Protein AF-A0A3S1XGQ4-F1 (afdb_monomer)

pLDDT: mean 86.89, std 14.68, range [40.41, 98.12]

Radius of gyration: 24.67 Å; Cα contacts (8 Å, |Δi|>4): 105; chains: 1; bounding box: 32×32×91 Å

Secondary structure (DSSP, 8-state):
--------------------PPEEEEE-TTT--EEEEETTTS-EEPPPPTT-SEEEEE-TTS-EEEEE----SS---HHHHHHHHHH---TT---S--

Foldseek 3Di:
DDDDDDDDDDDDDPPPDPDDADWDWDAQPPARFIDIDRCQQQVAWDDQDPVSQWTKTAGPVGDIDTGGDDDDPPPDDPVRVVVVLVVDPDPPRDDPDD

Structure (mmCIF, N/CA/C/O backbone):
data_AF-A0A3S1XGQ4-F1
#
_entry.id   AF-A0A3S1XGQ4-F1
#
loop_
_atom_site.group_PDB
_atom_site.id
_atom_site.type_symbol
_atom_site.label_atom_id
_atom_site.label_alt_id
_atom_site.label_comp_id
_atom_site.label_asym_id
_atom_site.label_entity_id
_atom_site.label_seq_id
_atom_site.pdbx_PDB_ins_code
_atom_site.Cartn_x
_atom_site.Cartn_y
_atom_site.Cartn_z
_atom_site.occupancy
_atom_site.B_iso_or_equiv
_atom_site.auth_seq_id
_atom_site.auth_comp_id
_atom_site.auth_asym_id
_atom_site.auth_atom_id
_atom_site.pdbx_PDB_model_num
ATOM 1 N N . MET A 1 1 ? -5.984 16.977 74.657 1.00 40.41 1 MET A N 1
ATOM 2 C CA . MET A 1 1 ? -5.006 16.389 73.718 1.00 40.41 1 MET A CA 1
ATOM 3 C C . MET A 1 1 ? -5.714 16.239 72.379 1.00 40.41 1 MET A C 1
ATOM 5 O O . MET A 1 1 ? -6.725 15.557 72.324 1.00 40.41 1 MET A O 1
ATOM 9 N N . LYS A 1 2 ? -5.314 17.011 71.359 1.00 45.53 2 LYS A N 1
ATOM 10 C CA . LYS A 1 2 ? -5.946 17.008 70.028 1.00 45.53 2 LYS A CA 1
ATOM 11 C C . LYS A 1 2 ? -5.320 15.875 69.216 1.00 45.53 2 LYS A C 1
ATOM 13 O O . LYS A 1 2 ? -4.147 15.964 68.872 1.00 45.53 2 LYS A O 1
ATOM 18 N N . HIS A 1 3 ? -6.075 14.811 68.962 1.00 49.53 3 HIS A N 1
ATOM 19 C CA . HIS A 1 3 ? -5.633 13.717 68.102 1.00 49.53 3 HIS A CA 1
ATOM 20 C C . HIS A 1 3 ? -5.764 14.163 66.638 1.00 49.53 3 HIS A C 1
ATOM 22 O O . HIS A 1 3 ? -6.874 14.293 66.127 1.00 49.53 3 HIS A O 1
ATOM 28 N N . LEU A 1 4 ? -4.634 14.460 65.989 1.00 55.66 4 LEU A N 1
ATOM 29 C CA . LEU A 1 4 ? -4.567 14.578 64.532 1.00 55.66 4 LEU A CA 1
ATOM 30 C C . LEU A 1 4 ? -4.705 13.169 63.942 1.00 55.66 4 LEU A C 1
ATOM 32 O O . LEU A 1 4 ? -3.840 12.323 64.157 1.00 55.66 4 LEU A O 1
ATOM 36 N N . PHE A 1 5 ? -5.783 12.924 63.202 1.00 54.78 5 PHE A N 1
ATOM 37 C CA . PHE A 1 5 ? -5.912 11.743 62.352 1.00 54.78 5 PHE A CA 1
ATOM 38 C C . PHE A 1 5 ? -5.166 12.000 61.033 1.00 54.78 5 PHE A C 1
ATOM 40 O O . PHE A 1 5 ? -5.448 13.013 60.389 1.00 54.78 5 PHE A O 1
ATOM 47 N N . PRO A 1 6 ? -4.225 11.139 60.605 1.00 56.34 6 PRO A N 1
ATOM 48 C CA . PRO A 1 6 ? -3.596 11.286 59.304 1.00 56.34 6 PRO A CA 1
ATOM 49 C C . PRO A 1 6 ? -4.532 10.699 58.243 1.00 56.34 6 PRO A C 1
ATOM 51 O O . PRO A 1 6 ? -4.824 9.504 58.239 1.00 56.34 6 PRO A O 1
ATOM 54 N N . THR A 1 7 ? -5.029 11.544 57.345 1.00 60.53 7 THR A N 1
ATOM 55 C CA . THR A 1 7 ? -5.781 11.110 56.164 1.00 60.53 7 THR A CA 1
ATOM 56 C C . THR A 1 7 ? -4.801 10.470 55.181 1.00 60.53 7 THR A C 1
ATOM 58 O O . THR A 1 7 ? -3.972 11.156 54.585 1.00 60.53 7 THR A O 1
ATOM 61 N N . LEU A 1 8 ? -4.852 9.146 55.038 1.00 60.03 8 LEU A N 1
ATOM 62 C CA . LEU A 1 8 ? -4.040 8.401 54.078 1.00 60.03 8 LEU A CA 1
ATOM 63 C C . LEU A 1 8 ? -4.615 8.616 52.666 1.00 60.03 8 LEU A C 1
ATOM 65 O O . LEU A 1 8 ? -5.686 8.104 52.345 1.00 60.03 8 LEU A O 1
ATOM 69 N N . ALA A 1 9 ? -3.933 9.402 51.832 1.00 62.72 9 ALA A N 1
ATOM 70 C CA . ALA A 1 9 ? -4.300 9.583 50.430 1.00 62.72 9 ALA A CA 1
ATOM 71 C C . ALA A 1 9 ? -3.867 8.351 49.618 1.00 62.72 9 ALA A C 1
ATOM 73 O O . ALA A 1 9 ? -2.675 8.092 49.458 1.00 62.72 9 ALA A O 1
ATOM 74 N N . ILE A 1 10 ? -4.834 7.583 49.115 1.00 67.75 10 ILE A N 1
ATOM 75 C CA . ILE A 1 10 ? -4.588 6.460 48.203 1.00 67.75 10 ILE A CA 1
ATOM 76 C C . ILE A 1 10 ? -4.513 7.025 46.782 1.00 67.75 10 ILE A C 1
ATOM 78 O O . ILE A 1 10 ? -5.517 7.475 46.233 1.00 67.75 10 ILE A O 1
ATOM 82 N N . ALA A 1 11 ? -3.320 7.015 46.188 1.00 66.06 11 ALA A N 1
ATOM 83 C CA . ALA A 1 11 ? -3.141 7.299 44.770 1.00 66.06 11 ALA A CA 1
ATOM 84 C C . ALA A 1 11 ? -3.611 6.083 43.956 1.00 66.06 11 ALA A C 1
ATOM 86 O O . ALA A 1 11 ? -3.037 4.999 44.062 1.00 66.06 11 ALA A O 1
ATOM 87 N N . ALA A 1 12 ? -4.667 6.249 43.160 1.00 67.69 12 ALA A N 1
ATOM 88 C CA . ALA A 1 12 ? -5.115 5.224 42.227 1.00 67.69 12 ALA A CA 1
ATOM 89 C C . ALA A 1 12 ? -4.108 5.121 41.070 1.00 67.69 12 ALA A C 1
ATOM 91 O O . ALA A 1 12 ? -4.035 6.011 40.224 1.00 67.69 12 ALA A O 1
ATOM 92 N N . LEU A 1 13 ? -3.316 4.045 41.037 1.00 62.78 13 LEU A N 1
ATOM 93 C CA . LEU A 1 13 ? -2.549 3.685 39.847 1.00 62.78 13 LEU A CA 1
ATOM 94 C C . LEU A 1 13 ? -3.516 3.112 38.807 1.00 62.78 13 LEU A C 1
ATOM 96 O O . LEU A 1 13 ? -3.940 1.961 38.907 1.00 62.78 13 LEU A O 1
ATOM 100 N N . SER A 1 14 ? -3.865 3.916 37.808 1.00 66.12 14 SER A N 1
ATOM 101 C CA . SER A 1 14 ? -4.561 3.442 36.614 1.00 66.12 14 SER A CA 1
ATOM 102 C C . SER A 1 14 ? -3.629 2.511 35.838 1.00 66.12 14 SER A C 1
ATOM 104 O O . SER A 1 14 ? -2.698 2.964 35.173 1.00 66.12 14 SER A O 1
ATOM 106 N N . ILE A 1 15 ? -3.856 1.201 35.933 1.00 64.06 15 ILE A N 1
ATOM 107 C CA . ILE A 1 15 ? -3.199 0.217 35.071 1.00 64.06 15 ILE A CA 1
ATOM 108 C C . ILE A 1 15 ? -3.841 0.370 33.690 1.00 64.06 15 ILE A C 1
ATOM 110 O O . ILE A 1 15 ? -4.940 -0.129 33.455 1.00 64.06 15 ILE A O 1
ATOM 114 N N . ALA A 1 16 ? -3.195 1.106 32.786 1.00 65.62 16 ALA A N 1
ATOM 115 C CA . ALA A 1 16 ? -3.587 1.111 31.384 1.00 65.62 16 ALA A CA 1
ATOM 116 C C . ALA A 1 16 ? -3.308 -0.289 30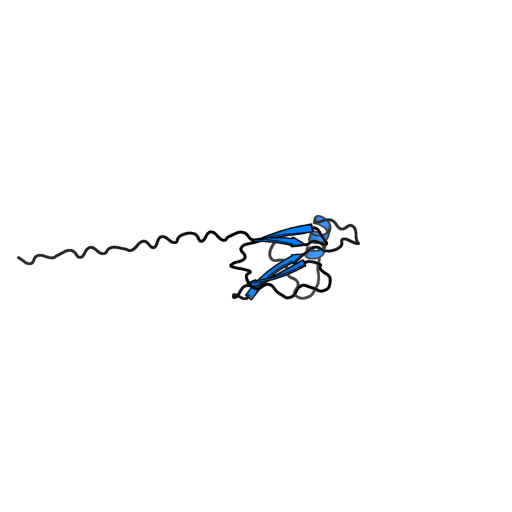.820 1.00 65.62 16 ALA A C 1
ATOM 118 O O . ALA A 1 16 ? -2.156 -0.658 30.596 1.00 65.62 16 ALA A O 1
ATOM 119 N N . ALA A 1 17 ? -4.354 -1.097 30.652 1.00 65.12 17 ALA A N 1
ATOM 120 C CA . ALA A 1 17 ? -4.242 -2.336 29.902 1.00 65.12 17 ALA A CA 1
ATOM 121 C C . ALA A 1 17 ? -3.875 -1.980 28.455 1.00 65.12 17 ALA A C 1
ATOM 123 O O . ALA A 1 17 ? -4.540 -1.148 27.836 1.00 65.12 17 ALA A O 1
ATOM 124 N N . ALA A 1 18 ? -2.811 -2.583 27.925 1.00 65.44 18 ALA A N 1
ATOM 125 C CA . ALA A 1 18 ? -2.508 -2.473 26.508 1.00 65.44 18 ALA A CA 1
ATOM 126 C C . ALA A 1 18 ? -3.659 -3.120 25.728 1.00 65.44 18 ALA A C 1
ATOM 128 O O . ALA A 1 18 ? -3.923 -4.314 25.888 1.00 65.44 18 ALA A O 1
ATOM 129 N N . ALA A 1 19 ? -4.367 -2.330 24.924 1.00 67.75 19 ALA A N 1
ATOM 130 C CA . ALA A 1 19 ? -5.342 -2.863 23.989 1.00 67.75 19 ALA A CA 1
ATOM 131 C C . ALA A 1 19 ? -4.595 -3.734 22.970 1.00 67.75 19 ALA A C 1
ATOM 133 O O . ALA A 1 19 ? -3.733 -3.255 22.235 1.00 67.75 19 ALA A O 1
ATOM 134 N N . SER A 1 20 ? -4.881 -5.035 22.991 1.00 66.00 20 SER A N 1
ATOM 135 C CA . SER A 1 20 ? -4.414 -5.973 21.977 1.00 66.00 20 SER A CA 1
ATOM 136 C C . SER A 1 20 ? -5.407 -5.938 20.825 1.00 66.00 20 SER A C 1
ATOM 138 O O . SER A 1 20 ? -6.447 -6.589 20.908 1.00 66.00 20 SER A O 1
ATOM 140 N N . ALA A 1 21 ? -5.072 -5.193 19.776 1.00 69.56 21 ALA A N 1
ATOM 141 C CA . ALA A 1 21 ? -5.839 -5.175 18.540 1.00 69.56 21 ALA A CA 1
ATOM 142 C C . ALA A 1 21 ? -5.874 -6.561 17.897 1.00 69.56 21 ALA A C 1
ATOM 144 O O . ALA A 1 21 ? -4.841 -7.238 17.835 1.00 69.56 21 ALA A O 1
ATOM 145 N N . ALA A 1 22 ? -7.036 -6.989 17.407 1.00 78.12 22 ALA A N 1
ATOM 146 C CA . ALA A 1 22 ? -7.097 -8.209 16.615 1.00 78.12 22 ALA A CA 1
ATOM 147 C C . ALA A 1 2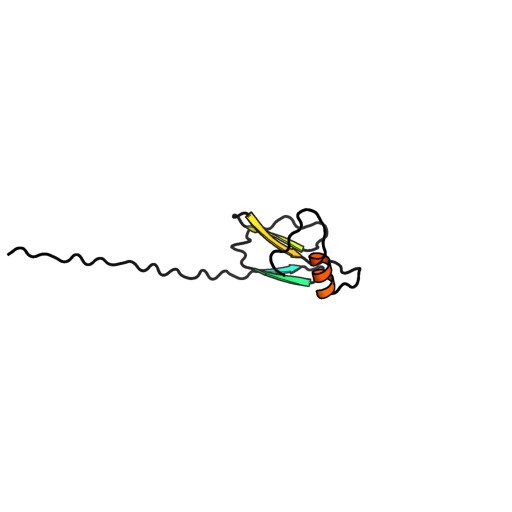2 ? -6.493 -7.911 15.230 1.00 78.12 22 ALA A C 1
ATOM 149 O O . ALA A 1 22 ? -6.903 -6.954 14.575 1.00 78.12 22 ALA A O 1
ATOM 150 N N . PRO A 1 23 ? -5.492 -8.677 14.761 1.00 88.38 23 PRO A N 1
ATOM 151 C CA . PRO A 1 23 ? -4.938 -8.444 13.439 1.00 88.38 23 PRO A CA 1
ATOM 152 C C . PRO A 1 23 ? -5.945 -8.885 12.374 1.00 88.38 23 PRO A C 1
ATOM 154 O O . PRO A 1 23 ? -6.381 -10.037 12.358 1.00 88.38 23 PRO A O 1
ATOM 157 N N . PHE A 1 24 ? -6.258 -7.988 11.446 1.00 94.88 24 PHE A N 1
ATOM 158 C CA . PHE A 1 24 ? -6.963 -8.311 10.215 1.00 94.88 24 PHE A CA 1
ATOM 159 C C . PHE A 1 24 ? -5.958 -8.459 9.077 1.00 94.88 24 PHE A C 1
ATOM 161 O O . PHE A 1 24 ? -5.045 -7.644 8.939 1.00 94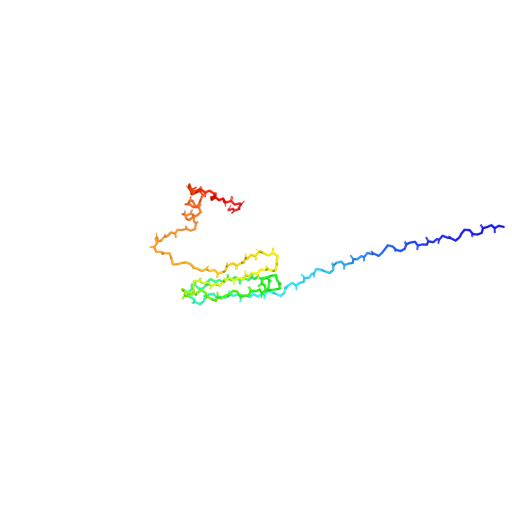.88 24 PHE A O 1
ATOM 168 N N . THR A 1 25 ? -6.130 -9.488 8.246 1.00 97.38 25 THR A N 1
ATOM 169 C CA . THR A 1 25 ? -5.280 -9.736 7.077 1.00 97.38 25 THR A CA 1
ATOM 170 C C . THR A 1 25 ? -6.104 -9.649 5.802 1.00 97.38 25 THR A C 1
ATOM 172 O O . THR A 1 25 ? -7.035 -10.425 5.594 1.00 97.38 25 THR A O 1
ATOM 175 N N . TYR A 1 26 ? -5.710 -8.737 4.917 1.00 96.75 26 TYR A N 1
ATOM 176 C CA . TYR A 1 26 ? -6.223 -8.644 3.557 1.00 96.75 26 TYR A CA 1
ATOM 177 C C . TYR A 1 26 ? -5.241 -9.262 2.566 1.00 96.75 26 TYR A C 1
ATOM 179 O O . TYR A 1 26 ? -4.028 -9.092 2.688 1.00 96.75 26 TYR A O 1
ATOM 187 N N . THR A 1 27 ? -5.779 -9.929 1.545 1.00 97.44 27 THR A N 1
ATOM 188 C CA . THR A 1 27 ? -5.021 -10.418 0.391 1.00 97.44 27 THR A CA 1
ATOM 189 C C . THR A 1 27 ? -5.683 -9.936 -0.891 1.00 97.44 27 THR A C 1
ATOM 191 O O . THR A 1 27 ? -6.823 -10.305 -1.185 1.00 97.44 27 THR A O 1
ATOM 194 N N . ASN A 1 28 ? -4.957 -9.144 -1.679 1.00 96.25 28 ASN A N 1
ATOM 195 C CA . ASN A 1 28 ? -5.385 -8.770 -3.018 1.00 96.25 28 ASN A CA 1
ATOM 196 C C . ASN A 1 28 ? -5.282 -9.990 -3.946 1.00 96.25 28 ASN A 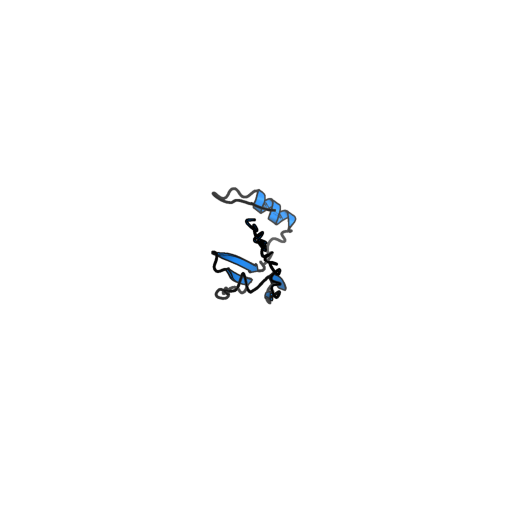C 1
ATOM 198 O O . ASN A 1 28 ? -4.201 -10.538 -4.138 1.00 96.25 28 ASN A O 1
ATOM 202 N N . GLN A 1 29 ? -6.398 -10.412 -4.541 1.00 93.50 29 GLN A N 1
ATOM 203 C CA . GLN A 1 29 ? -6.434 -11.621 -5.377 1.00 93.50 29 GLN A CA 1
ATOM 204 C C . GLN A 1 29 ? -5.712 -11.460 -6.723 1.00 93.50 29 GLN A C 1
ATOM 206 O O . GLN A 1 29 ? -5.296 -12.452 -7.312 1.00 93.50 29 GLN A O 1
ATOM 211 N N . ARG A 1 30 ? -5.565 -10.226 -7.221 1.00 94.81 30 ARG A N 1
ATOM 212 C CA . ARG A 1 30 ? -4.976 -9.945 -8.537 1.00 94.81 30 ARG A CA 1
ATOM 213 C C . ARG A 1 30 ? -3.450 -9.989 -8.506 1.00 94.81 30 ARG A C 1
ATOM 215 O O . ARG A 1 30 ? -2.837 -10.606 -9.370 1.00 94.81 30 ARG A O 1
ATOM 222 N N . PHE A 1 31 ? -2.853 -9.328 -7.522 1.00 95.81 31 PHE A N 1
ATOM 223 C CA . PHE A 1 31 ? -1.405 -9.164 -7.391 1.00 95.81 31 PHE A CA 1
ATOM 224 C C . PHE A 1 31 ? -0.801 -9.970 -6.240 1.00 95.81 31 PHE A C 1
ATOM 226 O O . PHE A 1 31 ? 0.418 -10.048 -6.126 1.00 95.81 31 PHE A O 1
ATOM 233 N N . GLY A 1 32 ? -1.624 -10.569 -5.377 1.00 95.50 32 GLY A N 1
ATOM 234 C CA . GLY A 1 32 ? -1.153 -11.344 -4.232 1.00 95.50 32 GLY A CA 1
ATOM 235 C C . GLY A 1 32 ? -0.591 -10.498 -3.086 1.00 95.50 32 GLY A C 1
ATOM 236 O O . GLY A 1 32 ? -0.044 -11.069 -2.145 1.00 95.50 32 GLY A O 1
ATOM 237 N N . THR A 1 33 ? -0.710 -9.163 -3.129 1.00 95.94 33 THR A N 1
ATOM 238 C CA . THR A 1 33 ? -0.280 -8.289 -2.026 1.00 95.94 33 THR A CA 1
ATOM 239 C C . THR A 1 33 ? -1.036 -8.641 -0.747 1.00 95.94 33 THR A C 1
ATOM 241 O O . THR A 1 33 ? -2.264 -8.764 -0.760 1.00 95.94 33 THR A O 1
ATOM 244 N N . VAL A 1 34 ? -0.307 -8.765 0.364 1.00 97.50 34 VAL A N 1
ATOM 245 C CA . VAL A 1 34 ? -0.861 -9.060 1.690 1.00 97.50 34 VAL A CA 1
ATOM 246 C C . VAL A 1 34 ? -0.532 -7.924 2.648 1.00 97.50 34 VAL A C 1
ATOM 248 O O . VAL A 1 34 ? 0.630 -7.545 2.774 1.00 97.50 34 VAL A O 1
ATOM 251 N N . CYS A 1 35 ? -1.541 -7.426 3.362 1.00 97.50 35 CYS A N 1
ATOM 252 C CA . CYS A 1 35 ? -1.351 -6.482 4.460 1.00 97.50 35 CYS A CA 1
ATOM 253 C C . CYS A 1 35 ? -2.058 -6.992 5.711 1.00 97.50 35 CYS A C 1
ATOM 255 O O . CYS A 1 35 ? -3.208 -7.427 5.637 1.00 97.50 35 CYS A O 1
ATOM 257 N N . THR A 1 36 ? -1.376 -6.894 6.851 1.00 96.88 36 THR A N 1
ATOM 258 C CA . THR A 1 36 ? -1.944 -7.179 8.170 1.00 96.88 36 THR A CA 1
ATOM 259 C C . THR A 1 36 ? -1.939 -5.903 8.997 1.00 96.88 36 THR A C 1
ATOM 261 O O . THR A 1 36 ? -0.886 -5.288 9.162 1.00 96.88 36 THR A O 1
ATOM 264 N N . PHE A 1 37 ? -3.102 -5.496 9.497 1.00 95.06 37 PHE A N 1
ATOM 265 C CA . PHE A 1 37 ? -3.282 -4.241 10.228 1.00 95.06 37 PHE A CA 1
ATOM 266 C C . PHE A 1 37 ? -4.401 -4.365 11.279 1.00 95.06 37 PHE A C 1
ATOM 268 O O . PHE A 1 37 ? -5.207 -5.293 11.202 1.00 95.06 37 PHE A O 1
ATOM 275 N N . PRO A 1 38 ? -4.446 -3.471 12.283 1.00 93.62 38 PRO A N 1
ATOM 276 C CA . PRO A 1 38 ? -5.540 -3.426 13.255 1.00 93.62 38 PRO A CA 1
ATOM 277 C C . PRO A 1 38 ? -6.807 -2.842 12.609 1.00 93.62 38 PRO A C 1
ATOM 279 O O . PRO A 1 38 ? -6.843 -1.654 12.269 1.00 93.62 38 PRO A O 1
ATOM 282 N N . ASP A 1 39 ? -7.843 -3.661 12.420 1.00 92.56 39 ASP A N 1
ATOM 283 C CA . ASP A 1 39 ? -9.091 -3.243 11.760 1.00 92.56 39 ASP A CA 1
ATOM 284 C C . ASP A 1 39 ? -9.942 -2.298 12.614 1.00 92.56 39 ASP A C 1
ATOM 286 O O . ASP A 1 39 ? -10.712 -1.513 12.077 1.00 92.56 39 ASP A O 1
ATOM 290 N N . GLU A 1 40 ? -9.754 -2.279 13.929 1.00 91.81 40 GLU A N 1
ATOM 291 C CA . GLU A 1 40 ? -10.353 -1.279 14.818 1.00 91.81 40 GLU A CA 1
ATOM 292 C C . GLU A 1 40 ? -9.877 0.163 14.548 1.00 91.81 40 GLU A C 1
ATOM 294 O O . GLU A 1 40 ? -10.644 1.104 14.760 1.00 91.81 40 GLU A O 1
ATOM 299 N N . ILE A 1 41 ? -8.640 0.347 14.062 1.00 94.06 41 ILE A N 1
ATOM 300 C CA . ILE A 1 41 ? -8.108 1.663 13.669 1.00 94.06 41 ILE A CA 1
ATOM 301 C C . ILE A 1 41 ? -8.596 1.997 12.259 1.00 94.06 41 ILE A C 1
ATOM 303 O O . ILE A 1 41 ? -9.233 3.027 12.042 1.00 94.06 41 ILE A O 1
ATOM 307 N N . PHE A 1 42 ? -8.340 1.099 11.308 1.00 96.06 42 PHE A N 1
ATOM 308 C CA . PHE A 1 42 ? -8.719 1.253 9.902 1.00 96.06 42 PHE A CA 1
ATOM 309 C C . PHE A 1 42 ? -10.043 0.532 9.616 1.00 96.06 42 PHE A C 1
ATOM 311 O O . PHE A 1 42 ? -10.103 -0.430 8.849 1.00 96.06 42 PHE A O 1
ATOM 318 N N . SER A 1 43 ? -11.104 0.992 10.277 1.00 95.38 43 SER A N 1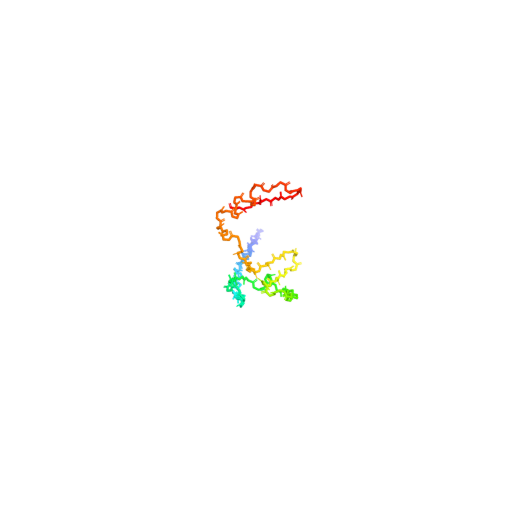
ATOM 319 C CA . SER A 1 43 ? -12.402 0.301 10.341 1.00 95.38 43 SER A CA 1
ATOM 320 C C . SER A 1 43 ? -13.360 0.641 9.201 1.00 95.38 43 SER A C 1
ATOM 322 O O . SER A 1 43 ? -14.330 -0.084 8.969 1.00 95.38 43 SER A O 1
ATOM 324 N N . ILE A 1 44 ? -13.109 1.724 8.464 1.00 97.06 44 ILE A N 1
ATOM 325 C CA . ILE A 1 44 ? -13.981 2.173 7.377 1.00 97.06 44 ILE A CA 1
ATOM 326 C C . ILE A 1 44 ? -13.432 1.616 6.070 1.00 97.06 44 ILE A C 1
ATOM 328 O O . ILE A 1 44 ? -12.458 2.132 5.533 1.00 97.06 44 ILE A O 1
ATOM 332 N N . ARG A 1 45 ? -14.045 0.553 5.547 1.00 97.00 45 ARG A N 1
ATOM 333 C CA . ARG A 1 45 ? -13.692 0.020 4.227 1.00 97.00 45 ARG A CA 1
ATOM 334 C C . ARG A 1 45 ? -14.280 0.911 3.133 1.00 97.00 45 ARG A C 1
ATOM 336 O O . ARG A 1 45 ? -15.499 1.025 3.028 1.00 97.00 45 ARG A O 1
ATOM 343 N N . GLU A 1 46 ? -13.417 1.495 2.313 1.00 97.62 46 GLU A N 1
ATOM 344 C CA . GLU A 1 46 ? -13.831 2.314 1.170 1.00 97.62 46 GLU A CA 1
ATOM 345 C C . GLU A 1 46 ? -14.400 1.450 0.028 1.00 97.62 46 GLU A C 1
ATOM 347 O O . GLU A 1 46 ? -14.192 0.229 0.015 1.00 97.62 46 GLU A O 1
ATOM 352 N N . PRO A 1 47 ? -15.110 2.039 -0.951 1.00 96.81 47 PRO A N 1
ATOM 353 C CA . PRO A 1 47 ? -15.521 1.318 -2.150 1.00 96.81 47 PRO A CA 1
ATOM 354 C C . PRO A 1 47 ? -14.342 0.608 -2.825 1.00 96.81 47 PRO A C 1
ATOM 356 O O . PRO A 1 47 ? -13.233 1.141 -2.894 1.00 96.81 47 PRO A O 1
ATOM 359 N N . GLU A 1 48 ? -14.582 -0.605 -3.320 1.00 92.38 48 GLU A N 1
ATOM 360 C CA . GLU A 1 48 ? -13.562 -1.335 -4.070 1.00 92.38 48 GLU A CA 1
ATOM 361 C C . GLU A 1 48 ? -13.208 -0.585 -5.363 1.00 92.38 48 GLU A C 1
ATOM 363 O O . GLU A 1 48 ? -14.113 -0.131 -6.072 1.00 92.38 48 GLU A O 1
ATOM 368 N N . PRO A 1 49 ? -11.913 -0.452 -5.694 1.00 94.06 49 PRO A N 1
ATOM 369 C CA . PRO A 1 49 ? -11.501 0.194 -6.927 1.00 94.06 49 PRO A CA 1
ATOM 370 C C . PRO A 1 49 ? -11.841 -0.686 -8.138 1.00 94.06 49 PRO A C 1
ATOM 372 O O . PRO A 1 49 ? -11.626 -1.898 -8.123 1.00 94.06 49 PRO A O 1
ATOM 375 N N . GLU A 1 50 ? -12.313 -0.068 -9.223 1.00 95.94 50 GLU A N 1
ATOM 376 C CA . GLU A 1 50 ? -12.762 -0.774 -10.437 1.00 95.94 50 GLU A CA 1
ATOM 377 C C . GLU A 1 50 ? -11.657 -1.607 -11.106 1.00 95.94 50 GLU A C 1
ATOM 379 O O . GLU A 1 50 ? -11.933 -2.630 -11.731 1.00 95.94 50 GLU A O 1
ATOM 384 N N . ASN A 1 51 ? -10.394 -1.193 -10.967 1.00 94.44 51 ASN A N 1
ATOM 385 C CA . ASN A 1 51 ? -9.247 -1.921 -11.511 1.00 94.44 51 ASN A CA 1
ATOM 386 C C . ASN A 1 51 ? -8.873 -3.167 -10.680 1.00 94.44 51 ASN A C 1
ATOM 388 O O . ASN A 1 51 ? -8.137 -4.025 -11.165 1.00 94.44 51 ASN A O 1
ATOM 392 N N . GLY A 1 52 ? -9.366 -3.302 -9.445 1.00 94.88 52 GLY A N 1
ATOM 393 C CA . GLY A 1 52 ? -9.008 -4.403 -8.549 1.00 94.88 52 GLY A CA 1
ATOM 394 C C . GLY A 1 52 ? -7.552 -4.378 -8.063 1.00 94.88 52 GLY A C 1
ATOM 395 O O . GLY A 1 52 ? -7.040 -5.408 -7.614 1.00 94.88 52 GLY A O 1
ATOM 396 N N . ASP A 1 53 ? -6.871 -3.231 -8.137 1.00 96.00 53 ASP A N 1
ATOM 397 C CA . ASP A 1 53 ? -5.453 -3.110 -7.761 1.00 96.00 53 ASP A CA 1
ATOM 398 C C . ASP A 1 53 ? -5.227 -3.178 -6.246 1.00 96.00 53 ASP A C 1
ATOM 400 O O . ASP A 1 53 ? -4.100 -3.353 -5.786 1.00 96.00 53 ASP A O 1
ATOM 404 N N . GLY A 1 54 ? -6.286 -3.086 -5.445 1.00 96.56 54 GLY A N 1
ATOM 405 C CA . GLY A 1 54 ? -6.161 -3.105 -3.999 1.00 96.56 54 GLY A CA 1
ATOM 406 C C . GLY A 1 54 ? -7.453 -2.780 -3.279 1.00 96.56 54 GLY A C 1
ATOM 407 O O . GLY A 1 54 ? -8.546 -2.911 -3.823 1.00 96.56 54 GLY A O 1
ATOM 408 N N . GLN A 1 55 ? -7.295 -2.348 -2.036 1.00 97.94 55 GLN A N 1
ATOM 409 C CA . GLN A 1 55 ? -8.363 -1.839 -1.193 1.00 97.94 55 GLN A CA 1
ATOM 410 C C . GLN A 1 55 ? -7.819 -0.707 -0.318 1.00 97.94 55 GLN A C 1
ATOM 412 O O . GLN A 1 55 ? -6.669 -0.757 0.125 1.00 97.94 55 GLN A O 1
ATOM 417 N N . GLN A 1 56 ? -8.666 0.287 -0.053 1.00 97.88 56 GLN A N 1
ATOM 418 C CA . GLN A 1 56 ? -8.407 1.339 0.923 1.00 97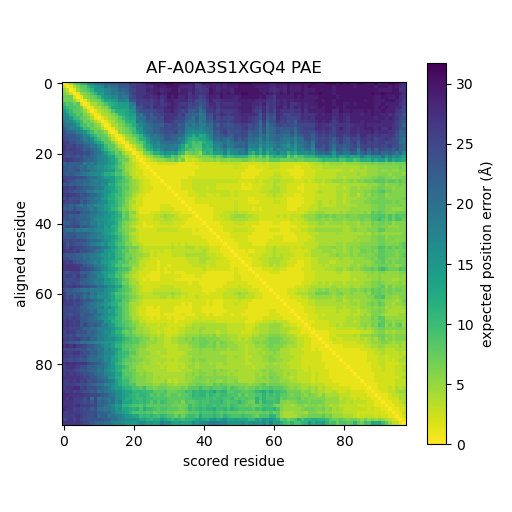.88 56 GLN A CA 1
ATOM 419 C C . GLN A 1 56 ? -9.302 1.178 2.156 1.00 97.88 56 GLN A C 1
ATOM 421 O O . GLN A 1 56 ? -10.479 0.821 2.050 1.00 97.88 56 GLN A O 1
ATOM 426 N N . TRP A 1 57 ? -8.739 1.482 3.318 1.00 98.12 57 TRP A N 1
ATOM 427 C CA . TRP A 1 57 ? -9.467 1.696 4.556 1.00 98.12 57 TRP A CA 1
ATOM 428 C C . TRP A 1 57 ? -9.142 3.076 5.109 1.00 98.12 57 TRP A C 1
ATOM 430 O O . TRP A 1 57 ? -8.005 3.542 5.017 1.00 98.12 57 TRP A O 1
ATOM 440 N N . SER A 1 58 ? -10.133 3.706 5.717 1.00 98.06 58 SER A N 1
ATOM 441 C CA . SER A 1 58 ? -10.002 4.986 6.400 1.00 98.06 58 SER A CA 1
ATOM 442 C C . SER A 1 58 ? -10.198 4.804 7.904 1.00 98.06 58 SER A C 1
ATOM 444 O O . SER A 1 58 ? -10.868 3.873 8.364 1.00 98.06 58 SER A O 1
ATOM 446 N N . ALA A 1 59 ? -9.599 5.705 8.674 1.00 97.12 59 ALA A N 1
ATOM 447 C CA . ALA A 1 59 ? -9.757 5.804 10.114 1.00 97.12 59 ALA A CA 1
ATOM 448 C C . ALA A 1 59 ? -10.589 7.052 10.476 1.00 97.12 59 ALA A C 1
ATOM 450 O O . ALA A 1 59 ? -10.558 8.049 9.746 1.00 97.12 59 ALA A O 1
ATOM 451 N N . PRO A 1 60 ? -11.317 7.051 11.610 1.00 95.81 60 PRO A N 1
ATOM 452 C CA . PRO A 1 60 ? -12.119 8.204 12.037 1.00 95.81 60 PRO A CA 1
ATOM 453 C C . PRO A 1 60 ? -11.320 9.493 12.283 1.00 95.81 60 PRO A C 1
ATOM 455 O O . PRO A 1 60 ? -11.894 10.580 12.276 1.00 95.81 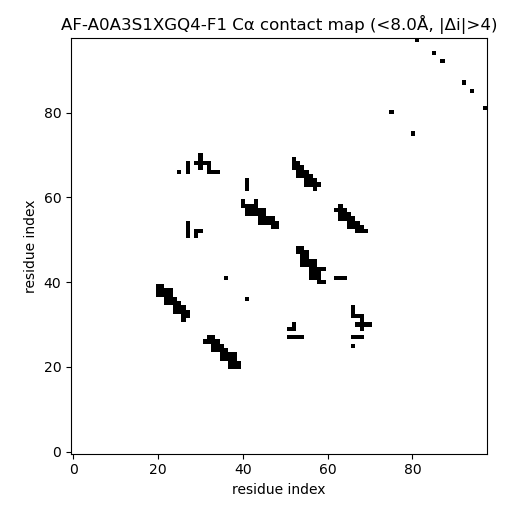60 PRO A O 1
ATOM 458 N N . ASP A 1 61 ? -10.013 9.384 12.522 1.00 95.50 61 ASP A N 1
ATOM 459 C CA . ASP A 1 61 ? -9.101 10.511 12.745 1.00 95.50 61 ASP A CA 1
ATOM 460 C C . ASP A 1 61 ? -8.541 11.119 11.444 1.00 95.50 61 ASP A C 1
ATOM 462 O O . ASP A 1 61 ? -7.772 12.080 11.489 1.00 95.50 61 ASP A O 1
ATOM 466 N N . GLY A 1 62 ? -8.948 10.589 10.287 1.00 95.88 62 GLY A N 1
ATOM 467 C CA . GLY A 1 62 ? -8.512 11.038 8.968 1.00 95.88 62 GLY A CA 1
ATOM 468 C C . GLY A 1 62 ? -7.278 10.316 8.426 1.00 95.88 62 GLY A C 1
ATOM 469 O O . GLY A 1 62 ? -6.854 10.621 7.310 1.00 95.88 62 GLY A O 1
ATOM 470 N N . ALA A 1 63 ? -6.700 9.356 9.158 1.00 96.38 63 ALA A N 1
ATOM 471 C CA . ALA A 1 63 ? -5.687 8.476 8.588 1.00 96.38 63 ALA A CA 1
ATOM 472 C C . ALA A 1 63 ? -6.301 7.537 7.534 1.00 96.38 63 ALA A C 1
ATOM 474 O O . ALA A 1 63 ? -7.492 7.221 7.558 1.00 96.38 63 ALA A O 1
ATOM 475 N N . SER A 1 64 ? -5.475 7.060 6.605 1.00 96.69 64 SER A N 1
ATOM 476 C CA . SER A 1 64 ? -5.873 6.053 5.620 1.00 96.69 64 SER A CA 1
ATOM 477 C C . SER A 1 64 ? -4.773 5.018 5.420 1.00 96.69 64 SER A C 1
ATOM 479 O O . SER A 1 64 ? -3.588 5.298 5.610 1.00 96.69 64 SER A O 1
ATOM 481 N N . LEU A 1 65 ? -5.188 3.809 5.056 1.00 96.81 65 LEU A N 1
ATOM 482 C CA . LEU A 1 65 ? -4.329 2.690 4.702 1.00 96.81 65 LEU A CA 1
ATOM 483 C C . LEU A 1 65 ? -4.769 2.153 3.346 1.00 96.81 65 LEU A C 1
ATOM 485 O O . LEU A 1 65 ? -5.936 1.825 3.148 1.00 96.81 65 LEU A O 1
ATOM 489 N N . ILE A 1 66 ? -3.818 2.019 2.428 1.00 97.19 66 ILE A N 1
ATOM 490 C CA . ILE A 1 66 ? -4.029 1.381 1.129 1.00 97.19 66 ILE A CA 1
ATOM 491 C C . ILE A 1 66 ? -3.182 0.113 1.097 1.00 97.19 66 ILE A C 1
ATOM 493 O O . ILE A 1 66 ? -1.979 0.159 1.350 1.00 97.19 66 ILE A O 1
ATOM 497 N N . CYS A 1 67 ? -3.811 -1.017 0.778 1.00 97.44 67 CYS A N 1
ATOM 498 C CA . CYS A 1 67 ? -3.107 -2.252 0.456 1.00 97.44 67 CYS A CA 1
ATOM 499 C C . CYS A 1 67 ? -3.321 -2.574 -1.021 1.00 97.44 67 CYS A C 1
ATOM 501 O O . CYS A 1 67 ? -4.420 -2.979 -1.413 1.00 97.44 67 CYS A O 1
ATOM 503 N N . SER A 1 68 ? -2.289 -2.382 -1.840 1.00 96.69 68 SER A N 1
ATOM 504 C CA . SER A 1 68 ? -2.383 -2.515 -3.295 1.00 96.69 68 SER A CA 1
ATOM 505 C C . SER A 1 68 ? -1.156 -3.172 -3.918 1.00 96.69 68 SER A C 1
ATOM 507 O O . SER A 1 68 ? -0.079 -3.240 -3.326 1.00 96.69 68 SER A O 1
ATOM 509 N N . GLY A 1 69 ? -1.329 -3.677 -5.133 1.00 94.38 69 GLY A N 1
ATOM 510 C CA . GLY A 1 69 ? -0.249 -4.059 -6.034 1.00 94.38 69 GLY A CA 1
ATOM 511 C C . GLY A 1 69 ? -0.320 -3.231 -7.312 1.00 94.38 69 GLY A C 1
ATOM 512 O O . GLY A 1 69 ? -1.364 -2.673 -7.638 1.00 94.38 69 GLY A O 1
ATOM 513 N N . ILE A 1 70 ? 0.796 -3.153 -8.030 1.00 91.38 70 ILE A N 1
ATOM 514 C CA . ILE A 1 70 ? 0.867 -2.499 -9.335 1.00 91.38 70 ILE A CA 1
ATOM 515 C C . ILE A 1 70 ? 1.530 -3.441 -10.335 1.00 91.38 70 ILE A C 1
ATOM 517 O O . ILE A 1 70 ? 2.432 -4.208 -9.988 1.00 91.38 70 ILE A O 1
ATOM 521 N N . LEU A 1 71 ? 1.068 -3.397 -11.583 1.00 92.75 71 LEU A N 1
ATOM 522 C CA . LEU A 1 71 ? 1.707 -4.121 -12.672 1.00 92.75 71 LEU A CA 1
ATOM 523 C C . LEU A 1 71 ? 3.073 -3.492 -12.977 1.00 92.75 71 LEU A C 1
ATOM 525 O O . LEU A 1 71 ? 3.146 -2.321 -13.339 1.00 92.75 71 LEU A O 1
ATOM 529 N N . ASN A 1 72 ? 4.139 -4.283 -12.878 1.00 93.62 72 ASN A N 1
ATOM 530 C CA . ASN A 1 72 ? 5.490 -3.846 -13.218 1.00 93.62 72 ASN A CA 1
ATOM 531 C C . ASN A 1 72 ? 5.764 -4.050 -14.715 1.00 93.62 72 ASN A C 1
ATOM 533 O O . ASN A 1 72 ? 6.263 -5.098 -15.117 1.00 93.62 72 ASN A O 1
ATOM 537 N N . VAL A 1 73 ? 5.372 -3.080 -15.541 1.00 95.12 73 VAL A N 1
ATOM 538 C CA . VAL A 1 73 ? 5.569 -3.133 -17.004 1.00 95.12 73 VAL A CA 1
ATOM 539 C C . VAL A 1 73 ? 6.995 -2.798 -17.441 1.00 95.12 73 VAL A C 1
ATOM 541 O O . VAL A 1 73 ? 7.404 -3.215 -18.520 1.00 95.12 73 VAL A O 1
ATOM 544 N N . ASP A 1 74 ? 7.738 -2.075 -16.604 1.00 95.06 74 ASP A N 1
ATOM 545 C CA . ASP A 1 74 ? 9.072 -1.552 -16.918 1.00 95.06 74 ASP A CA 1
ATOM 546 C C . ASP A 1 74 ? 10.207 -2.442 -16.380 1.00 95.06 74 ASP A C 1
ATOM 548 O O . ASP A 1 74 ? 11.373 -2.052 -16.429 1.00 95.06 74 ASP A O 1
ATOM 552 N N . ASP A 1 75 ? 9.874 -3.622 -15.839 1.00 94.81 75 ASP A N 1
ATOM 553 C CA . ASP A 1 75 ? 10.805 -4.502 -15.118 1.00 94.81 75 ASP A CA 1
ATOM 554 C C . ASP A 1 75 ? 11.601 -3.756 -14.024 1.00 94.81 75 ASP A C 1
ATOM 556 O O . ASP A 1 75 ? 12.770 -4.047 -13.750 1.00 94.81 75 ASP A O 1
ATOM 560 N N . ASP A 1 76 ? 10.965 -2.777 -13.370 1.00 95.25 76 ASP A N 1
ATOM 561 C CA . ASP A 1 76 ? 11.606 -1.971 -12.340 1.00 95.25 76 ASP A CA 1
ATOM 562 C C . ASP A 1 76 ? 11.946 -2.823 -11.109 1.00 95.25 76 ASP A C 1
ATOM 564 O O . ASP A 1 76 ? 11.356 -3.870 -10.824 1.00 95.25 76 ASP A O 1
ATOM 568 N N . THR A 1 77 ? 12.928 -2.360 -10.350 1.00 95.62 77 THR A N 1
ATOM 569 C CA . THR A 1 77 ? 13.364 -2.985 -9.106 1.00 95.62 77 THR A CA 1
ATOM 570 C C . THR A 1 77 ? 12.971 -2.099 -7.929 1.00 95.62 77 THR A C 1
ATOM 572 O O . THR A 1 77 ? 12.933 -0.880 -8.076 1.00 95.62 77 THR A O 1
ATOM 575 N N . PRO A 1 78 ? 12.808 -2.644 -6.709 1.00 92.06 78 PRO A N 1
ATOM 576 C CA . PRO A 1 78 ? 12.562 -1.810 -5.530 1.00 92.06 78 PRO A CA 1
ATOM 577 C C . PRO A 1 78 ? 13.600 -0.691 -5.342 1.00 92.06 78 PRO A C 1
ATOM 579 O O . PRO A 1 78 ? 13.272 0.410 -4.907 1.00 92.06 78 PRO A O 1
ATOM 582 N N . LYS A 1 79 ? 14.866 -0.949 -5.701 1.00 94.88 79 LYS A N 1
ATOM 583 C CA . LYS A 1 79 ? 15.929 0.062 -5.657 1.00 94.88 79 LYS A CA 1
ATOM 584 C C . LYS A 1 79 ? 15.735 1.145 -6.724 1.00 94.88 79 LYS A C 1
ATOM 586 O O . LYS A 1 79 ? 15.962 2.312 -6.417 1.00 94.88 79 LYS A O 1
ATOM 591 N N . GLY A 1 80 ? 15.355 0.757 -7.942 1.00 95.44 80 GLY A N 1
ATOM 592 C CA . GLY A 1 80 ? 15.065 1.673 -9.047 1.00 95.44 80 GLY A CA 1
ATOM 593 C C . GLY A 1 80 ? 13.908 2.604 -8.705 1.00 95.44 80 GLY A C 1
ATOM 594 O O . GLY A 1 80 ? 14.102 3.819 -8.715 1.00 95.44 80 GLY A O 1
ATOM 595 N N . PHE A 1 81 ? 12.797 2.036 -8.233 1.00 92.06 81 PHE A N 1
ATOM 596 C CA . PHE A 1 81 ? 11.631 2.776 -7.757 1.00 92.06 81 PHE A CA 1
ATOM 597 C C . PHE A 1 81 ? 12.005 3.819 -6.695 1.00 92.06 81 PHE A C 1
ATOM 599 O O . PHE A 1 81 ? 11.778 5.010 -6.878 1.00 92.06 81 PHE A O 1
ATOM 606 N N . VAL A 1 82 ? 12.690 3.415 -5.615 1.00 92.12 82 VAL A N 1
ATOM 607 C CA . VAL A 1 82 ? 13.114 4.350 -4.553 1.00 92.12 82 VAL A CA 1
ATOM 608 C C . VAL A 1 82 ? 14.042 5.447 -5.087 1.00 92.12 82 VAL A C 1
ATOM 610 O O . VAL A 1 82 ? 13.972 6.591 -4.634 1.00 92.12 82 VAL A O 1
ATOM 613 N N . SER A 1 83 ? 14.936 5.122 -6.024 1.00 94.12 83 SER A N 1
ATOM 614 C CA . SER A 1 83 ? 15.793 6.120 -6.666 1.00 94.12 83 SER A CA 1
ATOM 615 C C . SER A 1 83 ? 14.996 7.116 -7.512 1.00 94.12 83 SER A C 1
ATOM 617 O O . SER A 1 83 ? 15.304 8.305 -7.449 1.00 94.12 83 SER A O 1
ATOM 619 N N . ALA A 1 84 ? 13.984 6.661 -8.254 1.00 92.69 84 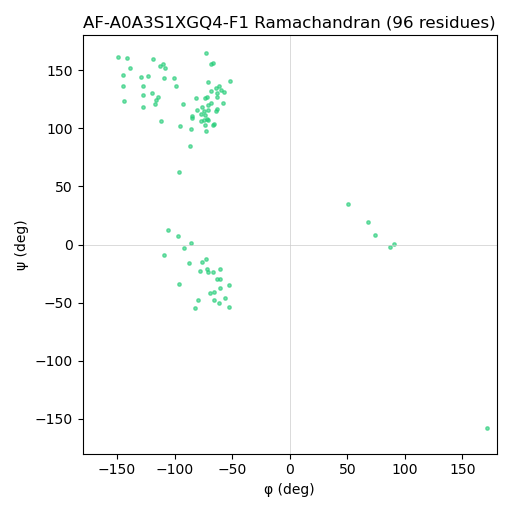ALA A N 1
ATOM 620 C CA . ALA A 1 84 ? 13.107 7.514 -9.051 1.00 92.69 84 ALA A CA 1
ATOM 621 C C . ALA A 1 84 ? 12.265 8.444 -8.165 1.00 92.69 84 ALA A C 1
ATOM 623 O O . ALA A 1 84 ? 12.293 9.657 -8.366 1.00 92.69 84 ALA A O 1
ATOM 624 N N . GLU A 1 85 ? 11.631 7.906 -7.119 1.00 92.75 85 GLU A N 1
ATOM 625 C CA . GLU A 1 85 ? 10.863 8.687 -6.141 1.00 92.75 85 GLU A CA 1
ATOM 626 C C . GLU A 1 85 ? 11.736 9.784 -5.502 1.00 92.75 85 GLU A C 1
ATOM 628 O O . GLU A 1 85 ? 11.357 10.953 -5.451 1.00 92.75 85 GLU A O 1
ATOM 633 N N . LYS A 1 86 ? 12.967 9.449 -5.083 1.00 92.94 86 LYS A N 1
ATOM 634 C CA . LYS A 1 86 ? 13.923 10.420 -4.510 1.00 92.94 86 LYS A CA 1
ATOM 635 C C . LYS A 1 86 ? 14.412 11.474 -5.500 1.00 92.94 86 LYS A C 1
ATOM 637 O O . LYS A 1 86 ? 14.878 12.526 -5.067 1.00 92.94 86 LYS A O 1
ATOM 642 N N . ALA A 1 87 ? 14.355 11.183 -6.795 1.00 94.81 87 ALA A N 1
ATOM 643 C CA . ALA A 1 87 ? 14.745 12.098 -7.858 1.00 94.81 87 ALA A CA 1
ATOM 644 C C . ALA A 1 87 ? 13.570 12.944 -8.382 1.00 94.81 87 ALA A C 1
ATOM 646 O O . ALA A 1 87 ? 13.794 13.794 -9.246 1.00 94.81 87 ALA A O 1
ATOM 647 N N . SER A 1 88 ? 12.345 12.732 -7.881 1.00 93.75 88 SER A N 1
ATOM 648 C CA . SER A 1 88 ? 11.166 13.481 -8.316 1.00 93.75 88 SER A CA 1
ATOM 649 C C . SER A 1 88 ? 11.359 14.988 -8.122 1.00 93.75 88 SER A C 1
ATOM 651 O O . SER A 1 88 ? 11.758 15.460 -7.057 1.00 93.75 88 SER A O 1
ATOM 653 N N . ALA A 1 89 ? 11.057 15.747 -9.176 1.00 93.81 89 ALA A N 1
ATOM 654 C CA . ALA A 1 89 ? 11.053 17.209 -9.182 1.00 93.81 89 ALA A CA 1
ATOM 655 C C . ALA A 1 89 ? 9.625 17.781 -9.176 1.00 93.81 89 ALA A C 1
ATOM 657 O O . ALA A 1 89 ? 9.426 18.966 -9.459 1.00 93.81 89 ALA A O 1
ATOM 658 N N . GLU A 1 90 ? 8.623 16.940 -8.905 1.00 95.75 90 GLU A N 1
ATOM 659 C CA . GLU A 1 90 ? 7.226 17.353 -8.891 1.00 95.75 90 GLU A CA 1
ATOM 660 C C . GLU A 1 90 ? 6.973 18.398 -7.781 1.00 95.75 90 GLU A C 1
ATOM 662 O O . GLU A 1 90 ? 7.365 18.192 -6.625 1.00 95.75 90 GLU A O 1
ATOM 667 N N . PRO A 1 91 ? 6.325 19.539 -8.092 1.00 95.12 91 PRO A N 1
ATOM 668 C CA . PRO A 1 91 ? 6.047 20.570 -7.100 1.00 95.12 91 PRO A CA 1
ATOM 669 C C . PRO A 1 91 ? 5.215 20.039 -5.927 1.00 95.12 91 PRO A C 1
ATOM 671 O O . PRO A 1 91 ? 4.091 19.582 -6.101 1.00 95.12 91 PRO A O 1
ATOM 674 N N . GLY A 1 92 ? 5.750 20.156 -4.710 1.00 92.12 92 GLY A N 1
ATOM 675 C CA . GLY A 1 92 ? 5.066 19.725 -3.486 1.00 92.12 92 GLY A CA 1
ATOM 676 C C . GLY A 1 92 ? 5.267 18.252 -3.118 1.00 92.12 92 GLY A C 1
ATOM 677 O O . GLY A 1 92 ? 4.812 17.841 -2.051 1.00 92.12 92 GLY A O 1
ATOM 678 N N . TYR A 1 93 ? 5.990 17.479 -3.931 1.00 92.94 93 TYR A N 1
ATOM 679 C CA . TYR A 1 93 ? 6.338 16.099 -3.612 1.00 92.94 93 TYR A CA 1
ATOM 680 C C . TYR A 1 93 ? 7.326 16.032 -2.432 1.00 92.94 93 TYR A C 1
ATOM 682 O O . TYR A 1 93 ? 8.322 16.760 -2.383 1.00 92.94 93 TYR A O 1
ATOM 690 N N . LYS A 1 94 ? 7.042 15.171 -1.445 1.00 90.19 94 LYS A N 1
ATOM 691 C CA . LYS A 1 94 ? 7.838 15.044 -0.215 1.00 90.19 94 LYS A CA 1
ATOM 692 C C . LYS A 1 94 ? 7.916 13.596 0.261 1.00 90.19 94 LYS A C 1
ATOM 694 O O . LYS A 1 94 ? 6.906 13.001 0.624 1.00 90.19 94 LYS A O 1
ATOM 699 N N . ILE A 1 95 ? 9.140 13.095 0.410 1.00 87.81 95 ILE A N 1
ATOM 700 C CA . ILE A 1 95 ? 9.430 11.821 1.081 1.00 87.81 95 ILE A CA 1
ATOM 701 C C . ILE A 1 95 ? 9.727 12.103 2.555 1.00 87.81 95 ILE A C 1
ATOM 703 O O . ILE A 1 95 ? 10.652 12.850 2.873 1.00 87.81 95 ILE A O 1
ATOM 707 N N . THR A 1 96 ? 8.941 11.519 3.464 1.00 86.31 96 THR A N 1
ATOM 708 C CA . THR A 1 96 ? 9.141 11.693 4.919 1.00 86.31 96 THR A CA 1
ATOM 709 C C . THR A 1 96 ? 9.954 10.546 5.529 1.00 86.31 96 THR A C 1
ATOM 711 O O . THR A 1 96 ? 10.763 10.784 6.422 1.00 86.31 96 THR A O 1
ATOM 714 N N . TYR A 1 97 ? 9.794 9.325 5.010 1.00 74.38 97 TYR A N 1
ATOM 715 C CA . TYR A 1 97 ? 10.523 8.124 5.426 1.00 74.38 97 TYR A CA 1
ATOM 716 C C . TYR A 1 97 ? 10.775 7.247 4.188 1.00 74.38 97 TYR A C 1
ATOM 718 O O . TYR A 1 97 ? 9.876 7.111 3.360 1.00 74.38 97 TYR A O 1
ATOM 726 N N . SER A 1 98 ? 11.985 6.693 4.037 1.00 66.38 98 SER A N 1
ATOM 727 C CA . SER A 1 98 ? 12.370 5.787 2.936 1.00 66.38 98 SER A CA 1
ATOM 728 C C . SER A 1 98 ? 13.538 4.895 3.317 1.00 66.38 98 SER A C 1
ATOM 730 O O . SER A 1 98 ? 14.479 5.478 3.909 1.00 66.38 98 SER A O 1
#

Nearest PDB structures (foldseek):
  3ulc-assembly1_A-2  TM=3.545E-01  e=4.386E+00  Saccharomyces cerevisiae S288C
  4nhe-assembly2_C  TM=4.297E-01  e=4.668E+00  Streptococcus pneumoniae TIGR4
  7qqj-assembly2_B  TM=2.002E-01  e=6.375E+00  Jeotgalibaca ciconiae

Mean predicted aligned error: 10.08 Å

Solvent-accessible surface area (backbone atoms only — not comparable to full-atom values): 6669 Å² total; per-residue (Å²): 136,89,82,81,78,84,82,81,82,79,81,81,79,80,77,78,73,81,82,79,69,64,77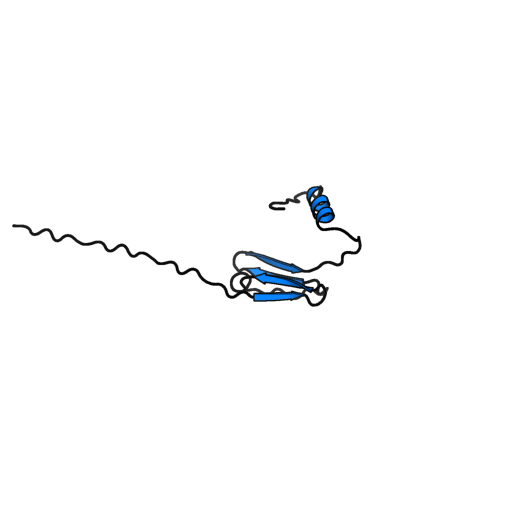,38,76,50,68,34,86,78,68,64,38,72,47,74,46,48,39,87,58,44,60,42,72,52,79,75,50,93,85,51,47,33,46,42,24,34,26,96,87,71,50,73,49,75,49,60,45,77,87,73,85,79,74,72,44,77,67,53,51,55,52,50,62,73,64,60,81,58,90,88,71,78,87,91,80,134

Sequence (98 aa):
MKHLFPTLAIAALSIAAAASAAPFTYTNQRFGTVCTFPDEIFSIREPEPENGDGQQWSAPDGASLICSGILNVDDDTPKGFVSAEKASAEPGYKITYS